Protein AF-E0I8Q9-F1 (afdb_monomer_lite)

pLDDT: mean 94.11, std 6.74, range [47.94, 98.44]

Structure (mmCIF, N/CA/C/O backbone):
data_AF-E0I8Q9-F1
#
_entry.id   AF-E0I8Q9-F1
#
loop_
_atom_site.group_PDB
_atom_site.id
_atom_site.type_symbol
_atom_site.label_atom_id
_atom_site.label_alt_id
_atom_site.label_comp_id
_atom_site.label_asym_id
_atom_site.label_entity_id
_atom_site.label_seq_id
_atom_site.pdbx_PDB_ins_code
_atom_site.Cartn_x
_atom_site.Cartn_y
_atom_site.Cartn_z
_atom_site.occupancy
_atom_site.B_iso_or_equiv
_atom_site.auth_seq_id
_atom_site.auth_comp_id
_atom_site.auth_asym_id
_atom_site.auth_atom_id
_atom_site.pdbx_PDB_model_num
ATOM 1 N N . MET A 1 1 ? -12.782 7.654 12.603 1.00 86.44 1 MET A N 1
ATOM 2 C CA . MET A 1 1 ? -11.847 6.591 13.042 1.00 86.44 1 MET A CA 1
ATOM 3 C C . MET A 1 1 ? -10.490 6.901 12.449 1.00 86.44 1 MET A C 1
ATOM 5 O O . MET A 1 1 ? -10.452 7.453 11.356 1.00 86.44 1 MET A O 1
ATOM 9 N N . HIS A 1 2 ? -9.420 6.596 13.179 1.00 92.81 2 HIS A N 1
ATOM 10 C CA . HIS A 1 2 ? -8.048 6.906 12.782 1.00 92.81 2 HIS A CA 1
ATOM 11 C C . HIS A 1 2 ? -7.394 5.675 12.158 1.00 92.81 2 HIS A C 1
ATOM 13 O O . HIS A 1 2 ? -7.381 4.618 12.789 1.00 92.81 2 HIS A O 1
ATOM 19 N N . TYR A 1 3 ? -6.898 5.802 10.929 1.00 95.88 3 TYR A N 1
ATOM 20 C CA . TYR A 1 3 ? -6.335 4.690 10.166 1.00 95.88 3 TYR A CA 1
ATOM 21 C C . TYR A 1 3 ? -4.982 5.055 9.567 1.00 95.88 3 TYR A C 1
ATOM 23 O O . TYR A 1 3 ? -4.855 6.113 8.955 1.00 95.88 3 TYR A O 1
ATOM 31 N N . GLN A 1 4 ? -4.020 4.140 9.657 1.00 96.81 4 GLN A N 1
ATOM 32 C CA . GLN A 1 4 ? -2.779 4.185 8.888 1.00 96.81 4 GLN A CA 1
ATOM 33 C C . GLN A 1 4 ? -2.997 3.445 7.564 1.00 96.81 4 GLN A C 1
ATOM 35 O O . GLN A 1 4 ? -3.307 2.255 7.565 1.00 96.81 4 GLN A O 1
ATOM 40 N N . PHE A 1 5 ? -2.843 4.120 6.429 1.00 97.75 5 PHE A N 1
ATOM 41 C CA . PHE A 1 5 ? -2.996 3.486 5.119 1.00 97.75 5 PHE A CA 1
ATOM 42 C C . PHE A 1 5 ? -1.655 2.974 4.607 1.00 97.75 5 PHE A C 1
ATOM 44 O O . PHE A 1 5 ? -0.687 3.729 4.519 1.00 97.75 5 PHE A O 1
ATOM 51 N N . CYS A 1 6 ? -1.619 1.703 4.220 1.00 98.06 6 CYS A N 1
ATOM 52 C CA . CYS A 1 6 ? -0.425 1.040 3.722 1.00 98.06 6 CYS A CA 1
ATOM 53 C C . CYS A 1 6 ? -0.690 0.370 2.373 1.00 98.06 6 CYS A C 1
ATOM 55 O O . CYS A 1 6 ? -1.805 -0.065 2.079 1.00 98.06 6 CYS A O 1
ATOM 57 N N . GLN A 1 7 ? 0.352 0.244 1.561 1.00 98.38 7 GLN A N 1
ATOM 58 C CA . GLN A 1 7 ? 0.297 -0.449 0.282 1.00 98.38 7 GLN A CA 1
ATOM 59 C C . GLN A 1 7 ? 1.583 -1.240 0.068 1.00 98.38 7 GLN A C 1
ATOM 61 O O . GLN A 1 7 ? 2.680 -0.703 0.209 1.00 98.38 7 GLN A O 1
ATOM 66 N N . GLN A 1 8 ? 1.456 -2.523 -0.272 1.00 98.44 8 GLN A N 1
ATOM 67 C CA . GLN A 1 8 ? 2.609 -3.325 -0.667 1.00 98.44 8 GLN A CA 1
ATOM 68 C C . GLN A 1 8 ? 3.041 -2.90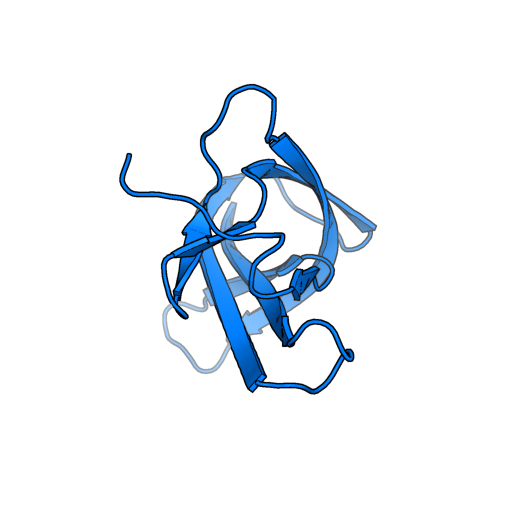9 -2.076 1.00 98.44 8 GLN A C 1
ATOM 70 O O . GLN A 1 8 ? 2.239 -2.944 -3.014 1.00 98.44 8 GLN A O 1
ATOM 75 N N . VAL A 1 9 ? 4.308 -2.536 -2.225 1.00 98.31 9 VAL A N 1
ATOM 76 C CA . VAL A 1 9 ? 4.882 -2.071 -3.487 1.00 98.31 9 VAL A CA 1
ATOM 77 C C . VAL A 1 9 ? 6.022 -2.989 -3.887 1.00 98.31 9 VAL A C 1
ATOM 79 O O . VAL A 1 9 ? 6.994 -3.152 -3.151 1.00 98.31 9 VAL A O 1
ATOM 82 N N . LYS A 1 10 ? 5.902 -3.583 -5.071 1.00 98.12 10 LYS A N 1
ATOM 83 C CA . LYS A 1 10 ? 6.959 -4.372 -5.697 1.00 98.12 10 LYS A CA 1
ATOM 84 C C . LYS A 1 10 ? 7.685 -3.511 -6.721 1.00 98.12 10 LYS A C 1
ATOM 86 O O . LYS A 1 10 ? 7.049 -3.029 -7.655 1.00 98.12 10 LYS A O 1
ATOM 91 N N . ILE A 1 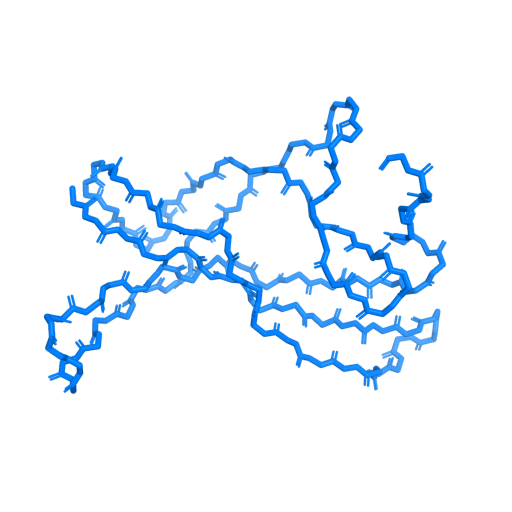11 ? 8.989 -3.341 -6.557 1.00 97.69 11 ILE A N 1
ATOM 92 C CA . ILE A 1 11 ? 9.851 -2.654 -7.516 1.00 97.69 11 ILE A CA 1
ATOM 93 C C . ILE A 1 11 ? 10.532 -3.715 -8.378 1.00 97.69 11 ILE A C 1
ATOM 95 O O . ILE A 1 11 ? 11.191 -4.613 -7.851 1.00 97.69 11 ILE A O 1
ATOM 99 N N . VAL A 1 12 ? 10.353 -3.618 -9.691 1.00 97.38 12 VAL A N 1
ATOM 100 C CA . VAL A 1 12 ? 10.922 -4.547 -10.674 1.00 97.38 12 VAL A CA 1
ATOM 101 C C . VAL A 1 12 ? 11.708 -3.807 -11.750 1.00 97.38 12 VAL A C 1
ATOM 103 O O . VAL A 1 12 ? 11.494 -2.610 -11.968 1.00 97.38 12 VAL A O 1
ATOM 106 N N . ASP A 1 13 ? 12.594 -4.517 -12.437 1.00 95.75 13 ASP A N 1
ATOM 107 C CA . ASP A 1 13 ? 13.195 -4.040 -13.682 1.00 95.75 13 ASP A CA 1
ATOM 108 C C . ASP A 1 13 ? 12.266 -4.247 -14.899 1.00 95.75 13 ASP A C 1
ATOM 110 O O . ASP A 1 13 ? 11.083 -4.583 -14.773 1.00 95.75 13 ASP A O 1
ATOM 114 N N . MET A 1 14 ? 12.790 -3.995 -16.100 1.00 94.25 14 MET A N 1
ATOM 115 C CA . MET A 1 14 ? 12.038 -4.102 -17.354 1.00 94.25 14 MET A CA 1
ATOM 116 C C . MET A 1 14 ? 11.763 -5.558 -17.763 1.00 94.25 14 MET A C 1
ATOM 118 O O . MET A 1 14 ? 10.890 -5.806 -18.598 1.00 94.25 14 MET A O 1
ATOM 122 N N . GLU A 1 15 ? 12.474 -6.506 -17.159 1.00 96.94 15 GLU A N 1
ATOM 123 C CA . GLU A 1 15 ? 12.393 -7.948 -17.357 1.00 96.94 15 GLU A CA 1
ATOM 124 C C . GLU A 1 15 ? 11.503 -8.644 -16.304 1.00 96.94 15 GLU A C 1
ATOM 126 O O . GLU A 1 15 ? 11.331 -9.863 -16.353 1.00 96.94 15 GLU A O 1
ATOM 131 N N . ASP A 1 16 ? 10.866 -7.870 -15.415 1.00 95.31 16 ASP A N 1
ATOM 132 C CA . ASP A 1 16 ? 10.024 -8.323 -14.295 1.00 95.31 16 ASP A CA 1
ATOM 133 C C . ASP A 1 16 ? 10.805 -9.023 -13.162 1.00 95.31 16 ASP A C 1
ATOM 135 O O . ASP A 1 16 ? 10.211 -9.715 -12.326 1.00 95.31 16 ASP A O 1
ATOM 139 N N . GLU A 1 17 ? 12.126 -8.830 -13.093 1.00 97.06 17 GLU A N 1
ATOM 140 C CA . GLU A 1 17 ? 12.947 -9.280 -11.970 1.00 97.06 17 GLU A CA 1
ATOM 141 C C . GLU A 1 17 ? 12.710 -8.377 -10.752 1.00 97.06 17 GLU A C 1
ATOM 143 O O . GLU A 1 17 ? 12.693 -7.147 -10.844 1.00 97.06 17 GLU A O 1
ATOM 148 N N . ILE A 1 18 ? 12.497 -8.987 -9.580 1.00 96.62 18 ILE A N 1
ATOM 149 C CA . ILE A 1 18 ? 12.246 -8.246 -8.339 1.00 96.62 18 ILE A CA 1
ATOM 150 C C . ILE A 1 18 ? 13.547 -7.610 -7.860 1.00 96.62 18 ILE A C 1
ATOM 152 O O . ILE A 1 18 ? 14.467 -8.306 -7.437 1.00 96.62 18 ILE A O 1
ATOM 156 N N . ILE A 1 19 ? 13.566 -6.280 -7.832 1.00 95.81 19 ILE A N 1
ATOM 157 C CA . ILE A 1 19 ? 14.650 -5.499 -7.235 1.00 95.81 19 ILE A CA 1
ATOM 158 C C . ILE A 1 19 ? 14.414 -5.371 -5.730 1.00 95.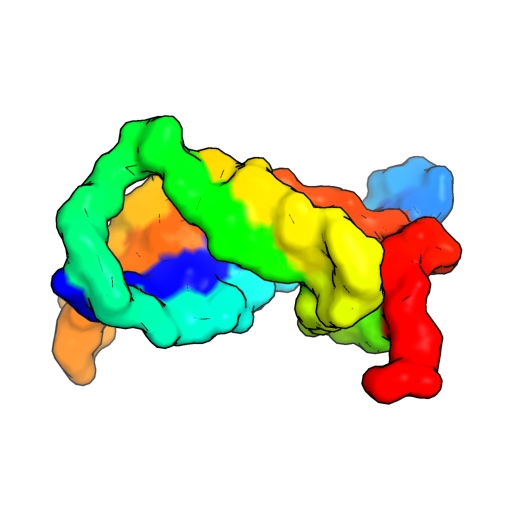81 19 ILE A C 1
ATOM 160 O O . ILE A 1 19 ? 15.320 -5.589 -4.926 1.00 95.81 19 ILE A O 1
ATOM 164 N N . SER A 1 20 ? 13.192 -5.003 -5.336 1.00 96.31 20 SER A N 1
ATOM 165 C CA . SER A 1 20 ? 12.823 -4.861 -3.929 1.00 96.31 20 SER A CA 1
ATOM 166 C C . SER A 1 20 ? 11.314 -4.923 -3.708 1.00 96.31 20 SER A C 1
ATOM 168 O O . SER A 1 20 ? 10.502 -4.752 -4.619 1.00 96.31 20 SER A O 1
ATOM 170 N N . GLU A 1 21 ? 10.938 -5.157 -2.457 1.00 96.94 21 GLU A N 1
ATOM 171 C CA . GLU A 1 21 ? 9.563 -5.072 -1.987 1.00 96.94 21 GLU A CA 1
ATOM 172 C C . GLU A 1 21 ? 9.527 -4.175 -0.751 1.00 96.94 21 GLU A C 1
ATOM 174 O O . GLU A 1 21 ? 10.315 -4.355 0.179 1.00 96.94 21 GLU A O 1
ATOM 179 N N . VAL A 1 22 ? 8.629 -3.192 -0.745 1.00 97.19 22 VAL A N 1
ATOM 180 C CA . VAL A 1 22 ? 8.506 -2.223 0.347 1.00 97.19 22 VAL A CA 1
ATOM 181 C C . VAL A 1 22 ? 7.049 -2.051 0.752 1.00 97.19 22 VAL A C 1
ATOM 183 O O . VAL A 1 22 ? 6.146 -2.082 -0.085 1.00 97.19 22 VAL A O 1
ATOM 186 N N . LEU A 1 23 ? 6.821 -1.838 2.047 1.00 97.94 23 LEU A N 1
ATOM 187 C CA . LEU A 1 23 ? 5.527 -1.397 2.548 1.00 97.94 23 LEU A CA 1
ATOM 188 C C . LEU A 1 23 ? 5.497 0.130 2.510 1.00 97.94 23 LEU A C 1
ATOM 190 O O . LEU A 1 23 ? 6.162 0.785 3.310 1.00 97.94 23 LEU A O 1
ATOM 194 N N . PHE A 1 24 ? 4.757 0.697 1.562 1.00 98.06 24 PHE A N 1
ATOM 195 C CA . PHE A 1 24 ? 4.602 2.140 1.460 1.00 98.06 24 PHE A CA 1
ATOM 196 C C . PHE A 1 24 ? 3.505 2.620 2.410 1.00 98.06 24 PHE A C 1
ATOM 198 O O . PHE A 1 24 ? 2.366 2.155 2.356 1.00 98.06 24 PHE A O 1
ATOM 205 N N . GLU A 1 25 ? 3.854 3.570 3.269 1.00 97.56 25 GLU A N 1
ATOM 206 C CA . GLU A 1 25 ? 2.942 4.214 4.205 1.00 97.56 25 GLU A CA 1
ATOM 207 C C . GLU A 1 25 ? 2.386 5.498 3.584 1.00 97.56 25 GLU A C 1
ATOM 209 O O . GLU A 1 25 ? 3.085 6.500 3.438 1.00 97.56 25 GLU A O 1
ATOM 214 N N . HIS A 1 26 ? 1.103 5.481 3.224 1.00 96.69 26 HIS A N 1
ATOM 215 C CA . HIS A 1 26 ? 0.424 6.653 2.675 1.00 96.69 26 HIS A CA 1
ATOM 216 C C . HIS A 1 26 ? 0.220 7.758 3.716 1.00 96.69 26 HIS A C 1
ATOM 218 O O . HIS A 1 26 ? 0.091 8.928 3.341 1.00 96.69 26 HIS A O 1
ATOM 224 N N . GLY A 1 27 ? 0.200 7.374 4.993 1.00 94.31 27 GLY A N 1
ATOM 225 C CA . GLY A 1 27 ? -0.004 8.237 6.147 1.00 94.31 27 GLY A CA 1
ATOM 226 C C . GLY A 1 27 ? -1.269 7.891 6.928 1.00 94.31 27 GLY A C 1
ATOM 227 O O . GLY A 1 27 ? -1.999 6.945 6.610 1.00 94.31 27 GLY A O 1
ATOM 228 N N . GLU A 1 28 ? -1.519 8.703 7.950 1.00 95.62 28 GLU A N 1
ATOM 229 C CA . GLU A 1 28 ? -2.665 8.573 8.839 1.00 95.62 28 GLU A CA 1
ATOM 230 C C . GLU A 1 28 ? -3.819 9.476 8.395 1.00 95.62 28 GLU A C 1
ATOM 232 O O . GLU A 1 28 ? -3.624 10.656 8.091 1.00 95.62 28 GLU A O 1
ATOM 237 N N . TYR A 1 29 ? -5.037 8.938 8.395 1.00 95.12 29 TYR A N 1
ATOM 238 C CA . TYR A 1 29 ? -6.240 9.680 8.033 1.00 95.12 29 TYR A CA 1
ATOM 239 C C . TYR A 1 29 ? -7.385 9.390 8.997 1.00 95.12 29 TYR A C 1
ATOM 241 O O . TYR A 1 29 ? -7.669 8.237 9.336 1.00 95.12 29 TYR A O 1
ATOM 249 N N . GLU A 1 30 ? -8.113 10.446 9.359 1.00 94.31 30 GLU A N 1
ATOM 250 C CA . GLU A 1 30 ? -9.390 10.320 10.045 1.00 94.31 30 GLU A CA 1
ATOM 251 C C . GLU A 1 30 ? -10.534 10.248 9.023 1.00 94.31 30 GLU A C 1
ATOM 253 O O . GLU A 1 30 ? -10.730 11.157 8.217 1.00 94.31 30 GLU A O 1
ATOM 258 N N . THR A 1 31 ? -11.298 9.153 9.034 1.00 92.12 31 THR A N 1
ATOM 259 C CA . THR A 1 31 ? -12.423 8.958 8.103 1.00 92.12 31 THR A CA 1
ATOM 260 C C . THR A 1 31 ? -13.547 8.101 8.705 1.00 92.12 31 THR A C 1
ATOM 262 O O . THR A 1 31 ? -13.489 7.683 9.870 1.00 92.12 31 THR A O 1
ATOM 265 N N . ALA A 1 32 ? -14.611 7.889 7.925 1.00 90.00 32 ALA A N 1
ATOM 266 C CA . ALA A 1 32 ? -15.722 6.999 8.248 1.00 90.00 32 ALA A CA 1
ATOM 267 C C . ALA A 1 32 ? -15.254 5.542 8.413 1.00 90.00 32 ALA A C 1
ATOM 269 O O . ALA A 1 32 ? -14.141 5.186 8.033 1.00 90.00 32 ALA A O 1
ATOM 270 N N . ALA A 1 33 ? -16.115 4.689 8.972 1.00 91.56 33 ALA A N 1
ATOM 271 C CA . ALA A 1 33 ? -15.811 3.268 9.101 1.00 91.56 33 ALA A CA 1
ATOM 272 C C . ALA A 1 33 ? -15.573 2.636 7.718 1.00 91.56 33 ALA A C 1
ATOM 274 O O . ALA A 1 33 ? -16.405 2.762 6.817 1.00 91.56 33 ALA A O 1
ATOM 275 N N . LEU A 1 34 ? -14.433 1.963 7.568 1.00 93.06 34 LEU A N 1
ATOM 276 C CA . LEU A 1 34 ? -14.043 1.268 6.344 1.00 93.06 34 LEU A CA 1
ATOM 277 C C . LEU A 1 34 ? -14.401 -0.216 6.423 1.00 93.06 34 LEU A C 1
ATOM 279 O O . LEU A 1 34 ? -14.472 -0.805 7.500 1.00 93.06 34 LEU A O 1
ATOM 283 N N . SER A 1 35 ? -14.579 -0.828 5.258 1.00 95.00 35 SER A N 1
ATOM 284 C CA . SER A 1 35 ? -14.742 -2.272 5.113 1.00 95.00 35 SER A CA 1
ATOM 285 C C . SER A 1 35 ? -13.837 -2.799 4.006 1.00 95.00 35 SER A C 1
ATOM 287 O O . SER A 1 35 ? -13.561 -2.099 3.027 1.00 95.00 35 SER A O 1
ATOM 289 N N . VAL A 1 36 ? -13.409 -4.056 4.128 1.00 96.94 36 VAL A N 1
ATOM 290 C CA . VAL A 1 36 ? -12.751 -4.763 3.023 1.00 96.94 36 VAL A CA 1
ATOM 291 C C . VAL A 1 36 ? -13.681 -4.768 1.808 1.00 96.94 36 VAL A C 1
ATOM 293 O O . VAL A 1 36 ? -14.881 -5.015 1.921 1.00 96.94 36 VAL A O 1
ATOM 296 N N . GLY A 1 37 ? -13.131 -4.455 0.635 1.00 93.38 37 GLY A N 1
ATOM 297 C CA . GLY A 1 37 ? -13.895 -4.266 -0.598 1.00 93.38 37 GLY A CA 1
ATOM 298 C C . GLY A 1 37 ? -14.337 -2.827 -0.867 1.00 93.38 37 GLY A C 1
ATOM 299 O O . GLY A 1 37 ? -14.707 -2.525 -2.003 1.00 93.38 37 GLY A O 1
ATOM 300 N N . SER A 1 38 ? -14.234 -1.928 0.119 1.00 95.31 38 SER A N 1
ATOM 301 C CA . SER A 1 38 ? -14.313 -0.483 -0.115 1.00 95.31 38 SER A CA 1
ATOM 302 C C . SER A 1 38 ? -13.151 0.000 -0.984 1.00 95.31 38 SER A C 1
ATOM 304 O O . SER A 1 38 ? -12.194 -0.727 -1.250 1.00 95.31 38 SER A O 1
ATOM 306 N N . SER A 1 39 ? -13.219 1.250 -1.434 1.00 96.81 39 SER A N 1
ATOM 307 C CA . SER A 1 39 ? -12.153 1.856 -2.226 1.00 96.81 39 SER A CA 1
ATOM 308 C C . SER A 1 39 ? -11.865 3.283 -1.806 1.00 96.81 39 SER A C 1
ATOM 310 O O . SER A 1 39 ? -12.799 4.029 -1.512 1.00 96.81 39 SER A O 1
ATOM 312 N N . VAL A 1 40 ? -10.599 3.670 -1.886 1.00 96.00 40 VAL A N 1
ATOM 313 C CA . VAL A 1 40 ? -10.123 5.035 -1.647 1.00 96.00 40 VAL A CA 1
ATOM 314 C C . VAL A 1 40 ? -9.509 5.619 -2.915 1.00 96.00 40 VAL A C 1
ATOM 316 O O . VAL A 1 40 ? -9.204 4.888 -3.858 1.00 96.00 40 VAL A O 1
ATOM 319 N N . ARG A 1 41 ? -9.355 6.944 -2.961 1.00 96.06 41 ARG A N 1
ATOM 320 C CA . ARG A 1 41 ? -8.652 7.644 -4.043 1.00 96.06 41 ARG A CA 1
ATOM 321 C C . ARG A 1 41 ? -7.418 8.326 -3.484 1.00 96.06 41 ARG A C 1
ATOM 323 O O . ARG A 1 41 ? -7.537 9.079 -2.523 1.00 96.06 41 ARG A O 1
ATOM 330 N N . LEU A 1 42 ? -6.273 8.071 -4.100 1.00 95.50 42 LEU A N 1
ATOM 331 C CA . LEU A 1 42 ? -4.974 8.611 -3.706 1.00 95.50 42 LEU A CA 1
ATOM 332 C C . LEU A 1 42 ? -4.162 8.948 -4.959 1.00 95.50 42 LEU A C 1
ATOM 334 O O . LEU A 1 42 ? -4.532 8.550 -6.068 1.00 95.50 42 LEU A O 1
ATOM 338 N N . HIS A 1 43 ? -3.071 9.692 -4.782 1.00 95.56 43 HIS A N 1
ATOM 339 C CA . HIS A 1 43 ? -2.092 9.857 -5.853 1.00 95.56 43 HIS A CA 1
ATOM 340 C C . HIS A 1 43 ? -1.476 8.499 -6.201 1.00 95.56 43 HIS A C 1
ATOM 342 O O . HIS A 1 43 ? -1.262 7.678 -5.305 1.00 95.56 43 HIS A O 1
ATOM 348 N N . GLU A 1 44 ? -1.201 8.274 -7.485 1.00 96.19 44 GLU A N 1
ATOM 349 C CA . GLU A 1 44 ?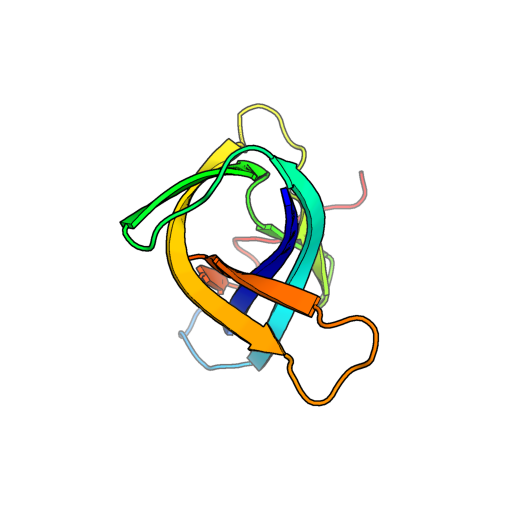 -0.420 7.116 -7.922 1.00 96.19 44 GLU A CA 1
ATOM 350 C C . GLU A 1 44 ? 0.957 7.125 -7.247 1.00 96.19 44 GLU A C 1
ATOM 352 O O . GLU A 1 44 ? 1.478 8.177 -6.868 1.00 96.19 44 GLU A O 1
ATOM 357 N N . LEU A 1 45 ? 1.547 5.944 -7.090 1.00 97.12 45 LEU A N 1
ATOM 358 C CA . LEU A 1 45 ? 2.932 5.811 -6.659 1.00 97.12 45 LEU A CA 1
ATOM 359 C C . LEU A 1 45 ? 3.849 5.761 -7.881 1.00 97.12 45 LEU A C 1
ATOM 361 O O . LEU A 1 45 ? 3.489 5.215 -8.923 1.00 97.12 45 LEU A O 1
ATOM 365 N N . GLY A 1 46 ? 5.050 6.298 -7.730 1.00 96.62 46 GLY A N 1
ATOM 366 C CA . GLY A 1 46 ? 6.140 6.125 -8.677 1.00 96.62 46 GLY A CA 1
ATOM 367 C C . GLY A 1 46 ? 7.478 6.070 -7.959 1.00 96.62 46 GLY A C 1
ATOM 368 O O . GLY A 1 46 ? 7.539 5.927 -6.736 1.00 96.62 46 GLY A O 1
ATOM 369 N N . LEU A 1 47 ? 8.551 6.146 -8.733 1.00 96.19 47 LEU A N 1
ATOM 370 C CA . LEU A 1 47 ? 9.912 5.959 -8.257 1.00 96.19 47 LEU A CA 1
ATOM 371 C C . LEU A 1 47 ? 10.692 7.261 -8.361 1.00 96.19 47 LEU A C 1
ATOM 373 O O . LEU A 1 47 ? 10.696 7.916 -9.397 1.00 96.19 47 LEU A O 1
ATOM 377 N N . ARG A 1 48 ? 11.380 7.635 -7.290 1.00 94.06 48 ARG A N 1
ATOM 378 C CA . ARG A 1 48 ? 12.456 8.621 -7.330 1.00 94.06 48 ARG A CA 1
ATOM 379 C C . ARG A 1 48 ? 13.725 7.884 -6.947 1.00 94.06 48 ARG A C 1
ATOM 381 O O . ARG A 1 48 ? 13.867 7.474 -5.795 1.00 94.06 48 ARG A O 1
ATOM 388 N N . GLU A 1 49 ? 14.591 7.665 -7.932 1.00 86.56 49 GLU A N 1
ATOM 389 C CA . GLU A 1 49 ? 15.680 6.688 -7.833 1.00 86.56 49 GLU A CA 1
ATOM 390 C C . GLU A 1 49 ? 15.101 5.302 -7.482 1.00 86.56 49 GLU A C 1
ATOM 392 O O . GLU A 1 49 ? 14.326 4.754 -8.258 1.00 86.56 49 GLU A O 1
ATOM 397 N N . PHE A 1 50 ? 15.391 4.764 -6.297 1.00 85.50 50 PHE A N 1
ATOM 398 C CA . PHE A 1 50 ? 14.820 3.504 -5.797 1.00 85.50 50 PHE A CA 1
ATOM 399 C C . PHE A 1 50 ? 13.808 3.705 -4.662 1.00 85.50 50 PHE A C 1
ATOM 401 O O . PHE A 1 50 ? 13.390 2.743 -4.017 1.00 85.50 50 PHE A O 1
ATOM 408 N N . SER A 1 51 ? 13.422 4.953 -4.392 1.00 92.88 51 SER A N 1
ATOM 409 C CA . SER A 1 51 ? 12.455 5.287 -3.349 1.00 92.88 51 SER A CA 1
ATOM 410 C C . SER A 1 51 ? 11.060 5.416 -3.936 1.00 92.88 51 SER A C 1
ATOM 412 O O . SER A 1 51 ? 10.850 6.120 -4.925 1.00 92.88 51 SER A O 1
ATOM 414 N N . VAL A 1 52 ? 10.089 4.777 -3.293 1.00 96.81 52 VAL A N 1
ATOM 415 C CA . VAL A 1 52 ? 8.681 4.933 -3.657 1.00 96.81 52 VAL A CA 1
ATOM 416 C C . VAL A 1 52 ? 8.192 6.295 -3.179 1.00 96.81 52 VAL A C 1
ATOM 418 O O . VAL A 1 52 ? 8.367 6.655 -2.016 1.00 96.81 52 VAL A O 1
ATOM 421 N N . VAL A 1 53 ? 7.586 7.059 -4.081 1.00 96.12 53 VAL A N 1
ATOM 422 C CA . VAL A 1 53 ? 7.061 8.401 -3.817 1.00 96.12 53 VAL A CA 1
ATOM 423 C C . VAL A 1 53 ? 5.696 8.578 -4.471 1.00 96.12 53 VAL A C 1
ATOM 425 O O . VAL A 1 53 ? 5.305 7.817 -5.352 1.00 96.12 53 VAL A O 1
ATOM 428 N N . TYR A 1 54 ? 4.975 9.623 -4.074 1.00 96.19 54 TYR A N 1
ATOM 429 C CA . TYR A 1 54 ? 3.756 10.020 -4.770 1.00 96.19 54 TYR A CA 1
ATOM 430 C C . TYR A 1 54 ? 4.049 10.665 -6.127 1.00 96.19 54 TYR A C 1
ATOM 432 O O . TYR A 1 54 ? 4.825 11.620 -6.209 1.00 96.19 54 TYR A O 1
ATOM 440 N N . ASP A 1 55 ? 3.327 10.230 -7.157 1.00 95.12 55 ASP A N 1
ATOM 441 C CA . ASP A 1 55 ? 3.219 10.921 -8.434 1.00 95.12 55 ASP A CA 1
ATOM 442 C C . ASP A 1 55 ? 2.173 12.031 -8.359 1.00 95.12 55 ASP A C 1
ATOM 444 O O . ASP A 1 55 ? 0.967 11.808 -8.440 1.00 95.12 55 ASP A O 1
ATOM 448 N N . LYS A 1 56 ? 2.658 13.261 -8.177 1.00 93.00 56 LYS A N 1
ATOM 449 C CA . LYS A 1 56 ? 1.820 14.461 -8.060 1.00 93.00 56 LYS A CA 1
ATOM 450 C C . LYS A 1 56 ? 1.586 15.173 -9.398 1.00 93.00 56 LYS A C 1
ATOM 452 O O . LYS A 1 56 ? 1.101 16.303 -9.395 1.00 93.00 56 LYS A O 1
ATOM 457 N N . ARG A 1 57 ? 1.953 14.565 -10.535 1.00 90.81 57 ARG A N 1
ATOM 458 C CA . ARG A 1 57 ? 1.643 15.124 -11.863 1.00 90.81 57 ARG A CA 1
ATOM 459 C C . ARG A 1 57 ? 0.124 15.167 -12.071 1.00 90.81 57 ARG A C 1
ATOM 461 O O . ARG A 1 57 ? -0.628 14.394 -11.480 1.00 90.81 57 ARG A O 1
ATOM 468 N N . GLU A 1 58 ? -0.348 16.089 -12.904 1.00 88.50 58 GLU A N 1
ATOM 469 C CA . GLU A 1 58 ? -1.785 16.257 -13.137 1.00 88.50 58 GLU A CA 1
ATOM 470 C C . GLU A 1 58 ? -2.429 14.958 -13.655 1.00 88.50 58 GLU A C 1
ATOM 472 O O . GLU A 1 58 ? -1.882 14.271 -14.517 1.00 88.50 58 GLU A O 1
ATOM 477 N N . GLY A 1 59 ? -3.589 14.598 -13.100 1.00 87.56 59 GLY A N 1
ATOM 478 C CA . GLY A 1 59 ? -4.328 13.390 -13.482 1.00 87.56 59 GLY A CA 1
ATOM 479 C C . GLY A 1 59 ? -3.837 12.088 -12.840 1.00 87.56 59 GLY A C 1
ATOM 480 O O . GLY A 1 59 ? -4.512 11.071 -12.981 1.00 87.56 59 GLY A O 1
ATOM 481 N N . LYS A 1 60 ? -2.735 12.106 -12.079 1.00 92.81 60 LYS A N 1
ATOM 482 C CA . LYS A 1 60 ? -2.161 10.932 -11.398 1.00 92.81 60 LYS A CA 1
ATOM 483 C C . LYS A 1 60 ? -2.861 10.595 -10.087 1.00 92.81 60 LYS A C 1
ATOM 485 O O . LYS A 1 60 ? -2.247 10.479 -9.033 1.00 92.81 60 LYS A O 1
ATOM 490 N N . ILE A 1 61 ? -4.181 10.450 -10.160 1.00 94.94 61 ILE A N 1
ATOM 491 C CA . ILE A 1 61 ? -5.038 10.022 -9.054 1.00 94.94 61 ILE A CA 1
ATOM 492 C C . ILE A 1 61 ? -5.697 8.718 -9.465 1.00 94.94 61 ILE A C 1
ATOM 494 O O . ILE A 1 61 ? -6.456 8.693 -10.434 1.00 94.94 61 ILE A O 1
ATOM 498 N N . THR A 1 62 ? -5.509 7.671 -8.673 1.00 95.62 62 THR A N 1
ATOM 499 C CA . THR A 1 62 ? -6.128 6.376 -8.938 1.00 95.62 62 THR A CA 1
ATOM 500 C C . THR A 1 62 ? -7.002 5.914 -7.782 1.00 95.62 62 THR A C 1
ATOM 502 O O . THR A 1 62 ? -6.993 6.474 -6.680 1.00 95.62 62 THR A O 1
ATOM 505 N N . ARG A 1 63 ? -7.842 4.924 -8.073 1.00 97.12 63 ARG A N 1
ATOM 506 C CA . ARG A 1 63 ? -8.734 4.289 -7.109 1.00 97.12 63 ARG A CA 1
ATOM 507 C C . ARG A 1 63 ? -8.095 2.980 -6.670 1.00 97.12 63 ARG A C 1
ATOM 509 O O . ARG A 1 63 ? -7.865 2.129 -7.517 1.00 97.12 63 ARG A O 1
ATOM 516 N N . TYR A 1 64 ? -7.913 2.810 -5.366 1.00 97.75 64 TYR A N 1
ATOM 517 C CA . TYR A 1 64 ? -7.385 1.583 -4.780 1.00 97.75 64 TYR A CA 1
ATOM 518 C C . TYR A 1 64 ? -8.445 0.871 -3.952 1.00 97.75 64 TYR A C 1
ATOM 520 O O . TYR A 1 64 ? -9.151 1.500 -3.154 1.00 97.75 64 TYR A O 1
ATOM 528 N N . LYS A 1 65 ? -8.560 -0.445 -4.121 1.00 98.12 65 LYS A N 1
ATOM 529 C CA . LYS A 1 65 ? -9.390 -1.303 -3.274 1.00 98.12 65 LYS A CA 1
ATOM 530 C C . LYS A 1 65 ? -8.715 -1.529 -1.919 1.00 98.12 65 LYS A C 1
ATOM 532 O O . LYS A 1 65 ? -7.533 -1.849 -1.860 1.00 98.12 65 LYS A O 1
ATOM 537 N N . VAL A 1 66 ? -9.486 -1.430 -0.839 1.00 98.25 66 VAL A N 1
ATOM 538 C CA . VAL A 1 66 ? -9.083 -1.928 0.482 1.00 98.25 66 VAL A CA 1
ATOM 539 C C . VAL A 1 66 ? -9.188 -3.449 0.460 1.00 98.25 66 VAL A C 1
ATOM 541 O O . VAL A 1 66 ? -10.278 -4.000 0.265 1.00 98.25 66 VAL A O 1
ATOM 544 N N . THR A 1 67 ? -8.055 -4.120 0.625 1.00 98.12 67 THR A N 1
ATOM 545 C CA . THR A 1 67 ? -7.956 -5.584 0.568 1.00 98.12 67 THR A CA 1
ATOM 546 C C . THR A 1 67 ? -7.894 -6.219 1.944 1.00 98.12 67 THR A C 1
ATOM 548 O O . THR A 1 67 ? -8.410 -7.322 2.097 1.00 98.12 67 THR A O 1
ATOM 551 N N . ASP A 1 68 ? -7.363 -5.502 2.933 1.00 98.12 68 ASP A N 1
ATOM 552 C CA . ASP A 1 68 ? -7.301 -5.975 4.309 1.00 98.12 68 ASP A CA 1
ATOM 553 C C . ASP A 1 68 ? -7.339 -4.816 5.316 1.00 98.12 68 ASP A C 1
ATOM 555 O O . ASP A 1 68 ? -7.050 -3.662 4.976 1.00 98.12 68 ASP A O 1
ATOM 559 N N . ILE A 1 69 ? -7.731 -5.123 6.551 1.00 97.31 69 ILE A N 1
ATOM 560 C CA . ILE A 1 69 ? -7.704 -4.202 7.690 1.00 97.31 69 ILE A CA 1
ATOM 561 C C . ILE A 1 69 ? -7.129 -4.959 8.888 1.00 97.31 69 ILE A C 1
ATOM 563 O O . ILE A 1 69 ? -7.746 -5.891 9.400 1.00 97.31 69 ILE A O 1
ATOM 567 N N . GLU A 1 70 ? -5.972 -4.515 9.360 1.00 96.94 70 GLU A N 1
ATOM 568 C CA . GLU A 1 70 ? -5.265 -5.077 10.507 1.00 96.94 70 GLU A CA 1
ATOM 569 C C . GLU A 1 70 ? -5.433 -4.162 11.718 1.00 96.94 70 GLU A C 1
ATOM 571 O O . GLU A 1 70 ? -5.334 -2.940 11.612 1.00 96.94 70 GLU A O 1
ATOM 576 N N . ILE A 1 71 ? -5.665 -4.749 12.890 1.00 95.62 71 ILE A N 1
ATOM 577 C CA . ILE A 1 71 ? -5.644 -4.028 14.163 1.00 95.62 71 ILE A CA 1
ATOM 578 C C . ILE A 1 71 ? -4.445 -4.548 14.952 1.00 95.62 71 ILE A C 1
ATOM 580 O O . ILE A 1 71 ? -4.449 -5.695 15.400 1.00 95.62 71 ILE A O 1
ATOM 584 N N . ASP A 1 72 ? -3.433 -3.703 15.131 1.00 93.12 72 ASP A N 1
ATOM 585 C CA . ASP A 1 72 ? -2.279 -4.002 15.971 1.00 93.12 72 ASP A CA 1
ATOM 586 C C . ASP A 1 72 ? -2.681 -3.870 17.444 1.00 93.12 72 ASP A C 1
ATOM 588 O O . ASP A 1 72 ? -2.859 -2.771 17.973 1.00 93.12 72 ASP A O 1
ATOM 592 N N . LEU A 1 73 ? -2.859 -5.024 18.089 1.00 93.44 73 LEU A N 1
ATOM 593 C CA . LEU A 1 73 ? -3.186 -5.147 19.511 1.00 93.44 73 LEU A CA 1
ATOM 594 C C . LEU A 1 73 ? -1.939 -5.247 20.407 1.00 93.44 73 LEU A C 1
ATOM 596 O O . LEU A 1 73 ? -2.077 -5.306 21.630 1.00 93.44 73 LEU A O 1
ATOM 600 N N . ILE A 1 74 ? -0.739 -5.311 19.820 1.00 94.38 74 ILE A N 1
ATOM 601 C CA . ILE A 1 74 ? 0.538 -5.354 20.541 1.00 94.38 74 ILE A CA 1
ATOM 602 C C . ILE A 1 74 ? 0.969 -3.925 20.891 1.00 94.38 74 ILE A C 1
ATOM 604 O O . ILE A 1 74 ? 1.431 -3.674 22.007 1.00 94.38 74 ILE A O 1
ATOM 608 N N . ALA A 1 75 ? 0.792 -2.982 19.962 1.00 88.94 75 ALA A N 1
ATOM 609 C CA . ALA A 1 75 ? 1.055 -1.566 20.189 1.00 88.94 75 ALA A CA 1
ATOM 610 C C . ALA A 1 75 ? 0.019 -0.915 21.131 1.00 88.94 75 ALA A C 1
ATOM 612 O O . ALA A 1 75 ? -1.165 -1.261 21.132 1.00 88.94 75 ALA A O 1
ATOM 613 N N . GLN A 1 76 ? 0.462 0.063 21.932 1.00 91.19 76 GLN A N 1
ATOM 614 C CA . GLN A 1 76 ? -0.414 0.902 22.758 1.00 91.19 76 GLN A CA 1
ATOM 615 C C . GLN A 1 76 ? -0.124 2.394 22.507 1.00 91.19 76 GLN A C 1
ATOM 617 O O . GLN A 1 76 ? 0.990 2.838 22.794 1.00 91.19 76 GLN A O 1
ATOM 622 N N . PRO A 1 77 ? -1.103 3.183 22.020 1.00 88.75 77 PRO A N 1
ATOM 623 C CA . PRO A 1 77 ? -2.470 2.779 21.666 1.00 88.75 77 PRO A CA 1
ATOM 624 C C . PRO A 1 77 ? -2.514 1.818 20.464 1.00 88.75 77 PRO A C 1
ATOM 626 O O . PRO A 1 77 ? -1.589 1.794 19.657 1.00 88.75 77 PRO A O 1
ATOM 629 N N . ALA A 1 78 ? -3.593 1.033 20.360 1.00 91.62 78 ALA A N 1
ATOM 630 C CA . ALA A 1 78 ? -3.795 0.130 19.229 1.00 91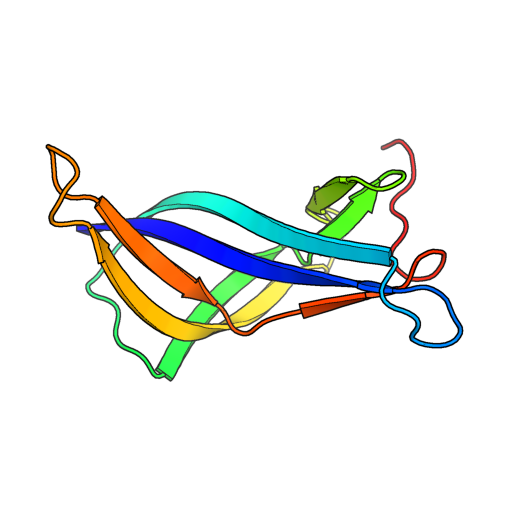.62 78 ALA A CA 1
ATOM 631 C C . ALA A 1 78 ? -3.862 0.922 17.916 1.00 91.62 78 ALA A C 1
ATOM 633 O O . ALA A 1 78 ? -4.558 1.940 17.834 1.00 91.62 78 ALA A O 1
ATOM 634 N N . VAL A 1 79 ? -3.167 0.439 16.888 1.00 92.75 79 VAL A N 1
ATOM 635 C CA . VAL A 1 79 ? -3.105 1.078 15.566 1.00 92.75 79 VAL A CA 1
ATOM 636 C C . VAL A 1 79 ? -3.918 0.247 14.584 1.00 92.75 79 VAL A C 1
ATOM 638 O O . VAL A 1 79 ? -3.735 -0.962 14.494 1.00 92.75 79 VAL A O 1
ATOM 641 N N . THR A 1 80 ? -4.822 0.882 13.835 1.00 95.94 80 THR A N 1
ATOM 642 C CA . THR A 1 80 ? -5.551 0.197 12.757 1.00 95.94 80 THR A CA 1
ATOM 643 C C . THR A 1 80 ? -4.908 0.523 11.417 1.00 95.94 80 THR A C 1
ATOM 645 O O . THR A 1 80 ? -4.915 1.679 10.988 1.00 95.94 80 THR A O 1
ATOM 648 N N . ARG A 1 81 ? -4.356 -0.492 10.756 1.00 97.25 81 ARG A N 1
ATOM 649 C CA . ARG A 1 81 ? -3.755 -0.395 9.427 1.00 97.25 81 ARG A CA 1
ATOM 650 C C . ARG A 1 81 ? -4.740 -0.848 8.363 1.00 97.25 81 ARG A C 1
ATOM 652 O O . ARG A 1 81 ? -5.429 -1.851 8.517 1.00 97.25 81 ARG A O 1
ATOM 659 N N . VAL A 1 82 ? -4.801 -0.106 7.270 1.00 97.88 82 VAL A N 1
ATOM 660 C CA . VAL A 1 82 ? -5.649 -0.397 6.115 1.00 97.88 82 VAL A CA 1
ATOM 661 C C . VAL A 1 82 ? -4.740 -0.714 4.943 1.00 97.88 82 VAL A C 1
ATOM 663 O O . VAL A 1 82 ? -3.987 0.151 4.500 1.00 97.88 82 VAL A O 1
ATOM 666 N N . PHE A 1 83 ? -4.823 -1.937 4.427 1.00 98.31 83 PHE A N 1
ATOM 667 C CA . PHE A 1 83 ? -4.004 -2.377 3.306 1.00 98.31 83 PHE A CA 1
ATOM 668 C C . PHE A 1 83 ? -4.751 -2.216 1.987 1.00 98.31 83 PHE A C 1
ATOM 670 O O . PHE A 1 83 ? -5.826 -2.786 1.758 1.00 98.31 83 PHE A O 1
ATOM 677 N N . LEU A 1 8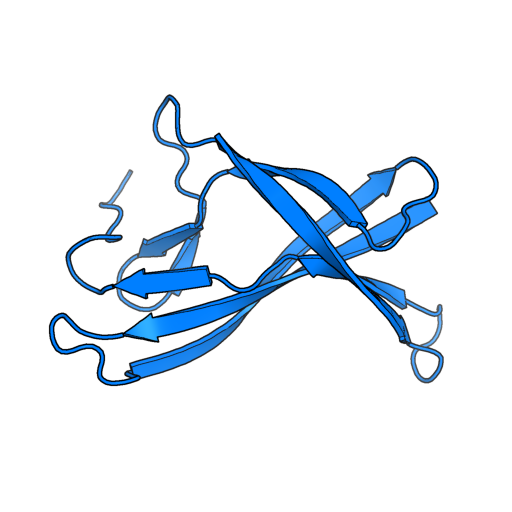4 ? -4.156 -1.431 1.100 1.00 98.31 84 LEU A N 1
ATOM 678 C CA . LEU A 1 84 ? -4.602 -1.261 -0.273 1.00 98.31 84 LEU A CA 1
ATOM 679 C C . LEU A 1 84 ? -4.104 -2.411 -1.146 1.00 98.31 84 LEU A C 1
ATOM 681 O O . LEU A 1 84 ? -3.130 -3.085 -0.811 1.00 98.31 84 LEU A O 1
ATOM 685 N N . GLU A 1 85 ? -4.775 -2.638 -2.273 1.00 98.00 85 GLU A N 1
ATOM 686 C CA . GLU A 1 85 ? -4.311 -3.613 -3.260 1.00 98.00 85 GLU A CA 1
ATOM 687 C C . GLU A 1 85 ? -2.855 -3.335 -3.679 1.00 98.00 85 GLU A C 1
ATOM 689 O O . GLU A 1 85 ? -2.479 -2.169 -3.837 1.00 98.00 85 GLU A O 1
ATOM 694 N N . PRO A 1 86 ? -2.019 -4.378 -3.821 1.00 97.94 86 PRO A N 1
ATOM 695 C CA . PRO A 1 86 ? -0.598 -4.208 -4.089 1.00 97.94 86 PRO A CA 1
ATOM 696 C C . PRO A 1 86 ? -0.358 -3.592 -5.467 1.00 97.94 86 PRO A C 1
ATOM 698 O O . PRO A 1 86 ? -1.124 -3.818 -6.406 1.00 97.94 86 PRO A O 1
ATOM 701 N N . VAL A 1 87 ? 0.751 -2.868 -5.607 1.00 97.88 87 VAL A N 1
ATOM 702 C CA . VAL A 1 87 ? 1.168 -2.277 -6.886 1.00 97.88 87 VAL A CA 1
ATOM 703 C C . VAL A 1 87 ? 2.559 -2.738 -7.290 1.00 97.88 87 VAL A C 1
ATOM 705 O O . VAL A 1 87 ? 3.399 -3.073 -6.453 1.00 97.88 87 VAL A O 1
ATOM 708 N N . LYS A 1 88 ? 2.794 -2.744 -8.602 1.00 97.69 88 LYS A N 1
ATOM 709 C CA . LYS A 1 88 ? 4.092 -3.024 -9.208 1.00 97.69 88 LYS A CA 1
ATOM 710 C C . LYS A 1 88 ? 4.613 -1.758 -9.877 1.00 97.69 88 LYS A C 1
ATOM 712 O O . LYS A 1 88 ? 3.929 -1.212 -10.737 1.00 97.69 88 LYS A O 1
ATOM 717 N N . LEU A 1 89 ? 5.806 -1.320 -9.492 1.00 97.25 89 LEU A N 1
ATOM 718 C CA . LEU A 1 89 ? 6.520 -0.208 -10.106 1.00 97.25 89 LEU A CA 1
ATOM 719 C C . LEU A 1 89 ? 7.702 -0.761 -10.896 1.00 97.25 89 LEU A C 1
ATOM 721 O O . LEU A 1 89 ? 8.526 -1.498 -10.366 1.00 97.25 89 LEU A O 1
ATOM 725 N N . ILE A 1 90 ? 7.757 -0.406 -12.171 1.00 96.81 90 ILE A N 1
ATOM 726 C CA . ILE A 1 90 ? 8.813 -0.805 -13.104 1.00 96.81 90 ILE A CA 1
ATOM 727 C C . ILE A 1 90 ? 9.804 0.355 -13.220 1.00 96.81 90 ILE A C 1
ATOM 729 O O . ILE A 1 90 ? 9.395 1.455 -13.617 1.00 96.81 90 ILE A O 1
ATOM 733 N N . VAL A 1 91 ? 11.073 0.110 -12.885 1.00 94.56 91 VAL A N 1
ATOM 734 C CA . VAL A 1 91 ? 12.174 1.082 -13.019 1.00 94.56 91 VAL A CA 1
ATOM 735 C C . VAL A 1 91 ? 12.262 1.579 -14.464 1.00 94.56 91 VAL A C 1
ATOM 737 O O . VAL A 1 91 ? 12.094 0.812 -15.411 1.00 94.56 91 VAL A O 1
ATOM 740 N N . GLY A 1 92 ? 12.463 2.885 -14.650 1.00 92.19 92 GLY A N 1
ATOM 741 C CA . GLY A 1 92 ? 12.476 3.535 -15.964 1.00 92.19 92 GLY A CA 1
ATOM 742 C C . GLY A 1 92 ? 11.087 3.887 -16.511 1.00 92.19 92 GLY A C 1
ATOM 743 O O . GLY A 1 92 ? 10.948 4.892 -17.205 1.00 92.19 92 GLY A O 1
ATOM 744 N N . GLN A 1 93 ? 10.036 3.124 -16.180 1.00 93.12 93 GLN A N 1
ATOM 745 C CA . GLN A 1 93 ? 8.655 3.457 -16.580 1.00 93.12 93 GLN A CA 1
ATOM 746 C C . GLN A 1 93 ? 7.933 4.330 -15.553 1.00 93.12 93 GLN A C 1
ATOM 748 O O . GLN A 1 93 ? 7.159 5.214 -15.921 1.00 93.12 93 GLN A O 1
ATOM 753 N N . HIS A 1 94 ? 8.162 4.062 -14.268 1.00 95.12 94 HIS A N 1
ATOM 754 C CA . HIS A 1 94 ? 7.492 4.749 -13.161 1.00 95.12 94 HIS A CA 1
ATOM 755 C C . HIS A 1 94 ? 8.362 5.842 -12.538 1.00 95.12 94 HIS A C 1
ATOM 757 O O . HIS A 1 94 ? 7.985 6.409 -11.512 1.00 95.12 94 HIS A O 1
ATOM 763 N N . ASP A 1 95 ? 9.499 6.156 -13.158 1.00 93.50 95 ASP A N 1
ATOM 764 C CA . ASP A 1 95 ? 10.422 7.167 -12.667 1.00 93.50 95 ASP A CA 1
ATOM 765 C C . ASP A 1 95 ? 9.786 8.563 -12.734 1.00 93.50 95 ASP A C 1
ATOM 767 O O . ASP A 1 95 ? 9.187 8.992 -13.730 1.00 93.50 95 ASP A O 1
ATOM 771 N N . ILE A 1 96 ? 9.923 9.287 -11.632 1.00 89.69 96 ILE A N 1
ATOM 772 C CA . ILE A 1 96 ? 9.469 10.653 -11.438 1.00 89.69 96 ILE A CA 1
ATOM 773 C C . ILE A 1 96 ? 10.720 11.504 -11.275 1.00 89.69 96 ILE A C 1
ATOM 775 O O . ILE A 1 96 ? 11.473 11.340 -10.315 1.00 89.69 96 ILE A O 1
ATOM 779 N N . GLY A 1 97 ? 10.941 12.411 -12.226 1.00 78.50 97 GLY A N 1
ATOM 780 C CA . GLY A 1 97 ? 12.078 13.328 -12.191 1.00 78.50 97 GLY A CA 1
ATOM 781 C C . GLY A 1 97 ? 12.086 14.256 -10.968 1.00 78.50 97 GLY A C 1
ATOM 782 O O . GLY A 1 97 ? 11.183 14.251 -10.121 1.00 78.50 97 GLY A O 1
ATOM 783 N N . GLU A 1 98 ? 13.123 15.086 -10.894 1.00 60.16 98 GLU A N 1
ATOM 784 C CA . GLU A 1 98 ? 13.231 16.166 -9.913 1.00 60.16 98 GLU A CA 1
ATOM 785 C C . GLU A 1 98 ? 12.214 17.268 -10.236 1.00 60.16 98 GLU A C 1
ATOM 787 O O . GLU A 1 98 ? 12.483 18.171 -11.021 1.00 60.16 98 GLU A O 1
ATOM 792 N N . ASN A 1 99 ? 11.027 17.177 -9.644 1.00 47.94 99 ASN A N 1
ATOM 793 C CA . ASN A 1 99 ? 10.133 18.316 -9.454 1.00 47.94 99 ASN A CA 1
ATOM 794 C C . ASN A 1 99 ? 9.922 18.527 -7.955 1.00 47.94 99 ASN A C 1
ATOM 796 O O . ASN A 1 99 ? 9.836 17.503 -7.218 1.00 47.94 99 ASN A O 1
#

Secondary structure (DSSP, 8-state):
-EEEEEEEEEEE-TT--EEEEEEEEEEEEE-SPP-TT-EEEEEPEEEETTEEEE--STT-EEEEEEEEEEEESSSSS-EEEEEEEEEEEETTTSB----

Foldseek 3Di:
DKEWEWAWEFEAEPVRHTPDIDIDTPGIDDDDDDDQQDKDKDFAWFDAPNDIDGDPPPPRIDIWGFHDWDWQPVDVVIHIYTYTYYYYYYPPVRYDDDD

Sequence (99 aa):
MHYQFCQQVKIVDMEDEIISEVLFEHGEYETAALSVGSSVRLHELGLREFSVVYDKREGKITRYKVTDIEIDLIAQPAVTRVFLEPVKLIVGQHDIGEN

Organism: NCBI:txid717606

Radius of gyration: 14.54 Å; chains: 1; bounding box: 32×28×40 Å